Protein AF-A0A957BSJ3-F1 (afdb_monomer_lite)

Radius of gyration: 13.73 Å; chains: 1; bounding box: 35×24×44 Å

pLDDT: mean 89.74, std 10.89, range [47.06, 97.31]

Secondary structure (DSSP, 8-state):
--S-EEEETTEEEEEETTEEEEEEEETTTTEEEEEEEE--TTS-EEPPPEEEEHHHHHHH-S-TTS---HHHHHHHHHHHHHHHHHHTT-

Structure (mmCIF, N/CA/C/O backbone):
data_AF-A0A957BSJ3-F1
#
_entry.id   AF-A0A957BSJ3-F1
#
loop_
_atom_site.group_PDB
_atom_site.id
_atom_site.type_symbol
_atom_site.label_atom_id
_atom_site.label_alt_id
_atom_site.label_comp_id
_atom_site.label_asym_id
_atom_site.label_entity_id
_atom_site.label_seq_id
_atom_site.pdbx_PDB_ins_code
_atom_site.Cartn_x
_atom_site.Cartn_y
_atom_site.Cartn_z
_atom_site.occupancy
_atom_site.B_iso_or_equiv
_atom_site.auth_seq_id
_atom_site.auth_comp_id
_atom_site.auth_asym_id
_atom_site.auth_atom_id
_atom_site.pdbx_PDB_model_num
ATOM 1 N N . MET A 1 1 ? 18.965 3.802 5.595 1.00 47.66 1 MET A N 1
ATOM 2 C CA . MET A 1 1 ? 18.107 4.726 4.818 1.00 47.66 1 MET A CA 1
ATOM 3 C C . MET A 1 1 ? 16.694 4.177 4.887 1.00 47.66 1 MET A C 1
ATOM 5 O O . MET A 1 1 ? 16.572 2.972 5.036 1.00 47.66 1 MET A O 1
ATOM 9 N N . ALA A 1 2 ? 15.656 5.015 4.903 1.00 60.34 2 ALA A N 1
ATOM 10 C CA . ALA A 1 2 ? 14.290 4.497 4.917 1.00 60.34 2 ALA A CA 1
ATOM 11 C C . ALA A 1 2 ? 13.978 3.878 3.548 1.00 60.34 2 ALA A C 1
ATOM 13 O O . ALA A 1 2 ? 14.205 4.528 2.532 1.00 60.34 2 ALA A O 1
ATOM 14 N N . ASP A 1 3 ? 13.449 2.654 3.530 1.00 86.12 3 ASP A N 1
ATOM 15 C CA . ASP A 1 3 ? 13.112 1.926 2.295 1.00 86.12 3 ASP A CA 1
ATOM 16 C C . ASP A 1 3 ? 11.887 2.511 1.569 1.00 86.12 3 ASP A C 1
ATOM 18 O O . ASP A 1 3 ? 11.430 1.965 0.572 1.00 86.12 3 ASP A O 1
ATOM 22 N N . TYR A 1 4 ? 11.329 3.611 2.080 1.00 94.69 4 TYR A N 1
ATOM 23 C CA . TYR A 1 4 ? 10.198 4.332 1.513 1.00 94.69 4 TYR A CA 1
ATOM 24 C C . TYR A 1 4 ? 10.251 5.820 1.886 1.00 94.69 4 TYR A C 1
ATOM 26 O O . TYR A 1 4 ? 10.864 6.216 2.882 1.00 94.69 4 TYR A O 1
ATOM 34 N N . GLN A 1 5 ? 9.540 6.642 1.121 1.00 95.44 5 GLN A N 1
ATOM 35 C CA . GLN A 1 5 ? 9.369 8.073 1.341 1.00 95.44 5 GLN A CA 1
ATOM 36 C C . GLN A 1 5 ? 7.880 8.421 1.395 1.00 95.44 5 GLN A C 1
ATOM 38 O O . GLN A 1 5 ? 7.074 7.872 0.654 1.00 95.44 5 GLN A O 1
ATOM 43 N N . ARG A 1 6 ? 7.491 9.361 2.261 1.00 95.62 6 ARG A N 1
ATOM 44 C CA . ARG A 1 6 ? 6.145 9.950 2.234 1.00 95.62 6 ARG A CA 1
ATOM 45 C C . ARG A 1 6 ? 6.139 11.127 1.259 1.00 95.62 6 ARG A C 1
ATOM 47 O O . ARG A 1 6 ? 6.847 12.103 1.493 1.00 95.62 6 ARG A O 1
ATOM 54 N N . THR A 1 7 ? 5.365 11.038 0.184 1.00 95.31 7 THR A N 1
ATOM 55 C CA . THR A 1 7 ? 5.270 12.077 -0.862 1.00 95.31 7 THR A CA 1
ATOM 56 C C . THR A 1 7 ? 4.095 13.021 -0.647 1.00 95.31 7 THR A C 1
ATOM 58 O O . THR A 1 7 ? 4.150 14.174 -1.067 1.00 95.31 7 THR A O 1
ATOM 61 N N . ALA A 1 8 ? 3.055 12.572 0.059 1.00 94.31 8 ALA A N 1
ATOM 62 C CA . ALA A 1 8 ? 1.910 13.393 0.444 1.00 94.31 8 ALA A CA 1
ATOM 63 C C . ALA A 1 8 ? 1.354 12.957 1.815 1.00 94.31 8 ALA A C 1
ATOM 65 O O . ALA A 1 8 ? 1.695 11.879 2.312 1.00 94.31 8 ALA A O 1
ATOM 66 N N . PRO A 1 9 ? 0.451 13.733 2.449 1.00 93.12 9 PRO A N 1
ATOM 67 C CA . PRO A 1 9 ? -0.145 13.352 3.730 1.00 93.12 9 PRO A CA 1
ATOM 68 C C . PRO A 1 9 ? -0.800 11.963 3.739 1.00 93.12 9 PRO A C 1
ATOM 70 O O . PRO A 1 9 ? -0.862 11.330 4.786 1.00 93.12 9 PRO A O 1
ATOM 73 N N . SER A 1 10 ? -1.251 11.449 2.602 1.00 95.00 10 SER A N 1
ATOM 74 C CA . SER A 1 10 ? -1.823 10.107 2.504 1.00 95.00 10 SER A CA 1
ATOM 75 C C . SER A 1 10 ? -1.127 9.231 1.469 1.00 95.00 10 SER A C 1
ATOM 77 O O . SER A 1 10 ? -1.723 8.256 1.026 1.00 95.00 10 SER A O 1
ATOM 79 N N . GLU A 1 11 ? 0.104 9.556 1.071 1.00 97.31 11 GLU A N 1
ATOM 80 C CA . GLU A 1 11 ? 0.828 8.802 0.048 1.00 97.31 11 GLU A CA 1
ATOM 81 C C . GLU A 1 11 ? 2.270 8.514 0.442 1.00 97.31 11 GLU A C 1
ATOM 83 O O . GLU A 1 11 ? 2.992 9.386 0.937 1.00 97.31 11 GLU A O 1
ATOM 88 N N . TRP A 1 12 ? 2.677 7.280 0.160 1.00 97.00 12 TRP A N 1
ATOM 89 C CA . TRP A 1 12 ? 4.034 6.797 0.333 1.00 97.00 12 TRP A CA 1
ATOM 90 C C . TRP A 1 12 ? 4.510 6.107 -0.934 1.00 97.00 12 TRP A C 1
ATOM 92 O O . TRP A 1 12 ? 3.724 5.459 -1.627 1.00 97.00 12 TRP A O 1
ATOM 102 N N . THR A 1 13 ? 5.802 6.230 -1.204 1.00 95.75 13 THR A N 1
ATOM 103 C CA . THR A 1 13 ? 6.466 5.672 -2.375 1.00 95.75 13 THR A CA 1
ATOM 104 C C . THR A 1 13 ? 7.704 4.896 -1.977 1.00 95.75 13 THR A C 1
ATOM 106 O O . THR A 1 13 ? 8.361 5.205 -0.982 1.00 95.75 13 THR A O 1
ATOM 109 N N . TRP A 1 14 ? 8.025 3.869 -2.751 1.00 94.50 14 TRP A N 1
ATOM 110 C CA . TRP A 1 14 ? 9.275 3.131 -2.626 1.00 94.50 14 TRP A CA 1
ATOM 111 C C . TRP A 1 14 ? 9.704 2.596 -3.986 1.00 94.50 14 TRP A C 1
ATOM 113 O O . TRP A 1 14 ? 8.922 2.570 -4.938 1.00 94.50 14 TRP A O 1
ATOM 123 N N . HIS A 1 15 ? 10.963 2.181 -4.074 1.00 92.31 15 HIS A N 1
ATOM 124 C CA . HIS A 1 15 ? 11.521 1.579 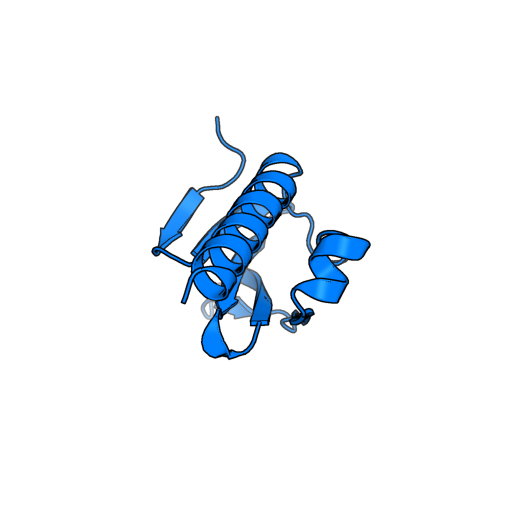-5.274 1.00 92.31 15 HIS A CA 1
ATOM 125 C C . HIS A 1 15 ? 11.971 0.154 -4.961 1.00 92.31 15 HIS A C 1
ATOM 127 O O . HIS A 1 15 ? 12.682 -0.070 -3.982 1.00 92.31 15 HIS A O 1
ATOM 133 N N . SER A 1 16 ? 11.550 -0.813 -5.770 1.00 89.19 16 SER A N 1
ATOM 134 C CA . SER A 1 16 ? 11.895 -2.223 -5.582 1.00 89.19 16 SER A CA 1
ATOM 135 C C . SER A 1 16 ? 11.870 -2.957 -6.917 1.00 89.19 16 SER A C 1
ATOM 137 O O . SER A 1 16 ? 11.006 -2.709 -7.752 1.00 89.19 16 SER A O 1
ATOM 139 N N . GLY A 1 17 ? 12.840 -3.843 -7.153 1.00 86.44 17 GLY A N 1
ATOM 140 C CA . GLY A 1 17 ? 12.875 -4.667 -8.368 1.00 86.44 17 GLY A CA 1
ATOM 141 C C . GLY A 1 17 ? 12.857 -3.875 -9.685 1.00 86.44 17 GLY A C 1
ATOM 142 O O . GLY A 1 17 ? 12.281 -4.346 -10.662 1.00 86.44 17 GLY A O 1
ATOM 143 N N . GLY A 1 18 ? 13.436 -2.667 -9.711 1.00 88.38 18 GLY A N 1
ATOM 144 C CA . GLY A 1 18 ? 13.433 -1.787 -10.886 1.00 88.38 18 GLY A CA 1
ATOM 145 C C . GLY A 1 18 ? 12.102 -1.071 -11.143 1.00 88.38 18 GLY A C 1
ATOM 146 O O . GLY A 1 18 ? 11.935 -0.462 -12.198 1.00 88.38 18 GLY A O 1
ATOM 147 N N . ARG A 1 19 ? 11.154 -1.135 -10.203 1.00 91.31 19 ARG A N 1
ATOM 148 C CA . ARG A 1 19 ? 9.834 -0.508 -10.300 1.00 91.31 19 ARG A CA 1
ATOM 149 C C . ARG A 1 19 ? 9.654 0.556 -9.236 1.00 91.31 19 ARG A C 1
ATOM 151 O O . ARG A 1 19 ? 10.167 0.448 -8.121 1.00 91.31 19 ARG A O 1
ATOM 158 N N . ASN A 1 20 ? 8.886 1.573 -9.590 1.00 93.56 20 ASN A N 1
ATOM 159 C CA . ASN A 1 20 ? 8.352 2.525 -8.637 1.00 93.56 20 ASN A CA 1
ATOM 160 C C . ASN A 1 20 ? 7.021 2.000 -8.123 1.00 93.56 20 ASN A C 1
ATOM 162 O O . ASN A 1 20 ? 6.204 1.509 -8.899 1.00 93.56 20 ASN A O 1
ATOM 166 N N . HIS A 1 21 ? 6.812 2.134 -6.824 1.00 94.62 21 HIS A N 1
ATOM 167 C CA . HIS A 1 21 ? 5.583 1.741 -6.168 1.00 94.62 21 HIS A CA 1
ATOM 168 C C . HIS A 1 21 ? 5.019 2.912 -5.374 1.00 94.62 21 HIS A C 1
ATOM 170 O O . HIS A 1 21 ? 5.767 3.712 -4.800 1.00 94.62 21 HIS A O 1
ATOM 176 N N . THR A 1 22 ? 3.696 2.985 -5.305 1.00 95.75 22 THR A N 1
ATOM 177 C CA . THR A 1 22 ? 2.957 3.881 -4.423 1.00 95.75 22 THR A CA 1
ATOM 178 C C . THR A 1 22 ? 1.912 3.118 -3.640 1.00 95.75 22 THR A C 1
ATOM 180 O O . THR A 1 22 ? 1.316 2.144 -4.095 1.00 95.75 22 THR A O 1
ATOM 183 N N . VAL A 1 23 ? 1.633 3.639 -2.453 1.00 96.75 23 VAL A N 1
ATOM 184 C CA . VAL A 1 23 ? 0.406 3.345 -1.732 1.00 96.75 23 VAL A CA 1
ATOM 185 C C . VAL A 1 23 ? -0.232 4.652 -1.307 1.00 96.75 23 VAL A C 1
ATOM 187 O O . VAL A 1 23 ? 0.406 5.497 -0.671 1.00 96.75 23 VAL A O 1
ATOM 190 N N . ARG A 1 24 ? -1.505 4.819 -1.663 1.00 96.75 24 ARG A N 1
ATOM 191 C CA . ARG A 1 24 ? -2.310 5.975 -1.277 1.00 96.75 24 ARG A CA 1
ATOM 192 C C . ARG A 1 24 ? -3.481 5.550 -0.406 1.00 96.75 24 ARG A C 1
ATOM 194 O O . ARG A 1 24 ? -4.225 4.628 -0.730 1.00 96.75 24 ARG A O 1
ATOM 201 N N . LEU A 1 25 ? -3.649 6.256 0.700 1.00 96.00 25 LEU A N 1
ATOM 202 C CA . LEU A 1 25 ? -4.675 6.035 1.703 1.00 96.00 25 LEU A CA 1
ATOM 203 C C . LEU A 1 25 ? -5.874 6.965 1.460 1.00 96.00 25 LEU A C 1
ATOM 205 O O . LEU A 1 25 ? -5.725 8.179 1.307 1.00 96.00 25 LEU A O 1
ATOM 209 N N . PHE A 1 26 ? -7.076 6.394 1.472 1.00 94.75 26 PHE A N 1
ATOM 210 C CA . PHE A 1 26 ? -8.348 7.085 1.274 1.00 94.75 26 PHE A CA 1
ATOM 211 C C . PHE A 1 26 ? -9.269 6.836 2.469 1.00 94.75 26 PHE A C 1
ATOM 213 O O . PHE A 1 26 ? -9.996 5.841 2.529 1.00 94.75 26 PHE A O 1
ATOM 220 N N . ALA A 1 27 ? -9.246 7.767 3.427 1.00 90.88 27 ALA A N 1
ATOM 221 C CA . ALA A 1 27 ? -9.982 7.645 4.686 1.00 90.88 27 ALA A CA 1
ATOM 222 C C . ALA A 1 27 ? -11.504 7.624 4.504 1.00 90.88 27 ALA A C 1
ATOM 224 O O . ALA A 1 27 ? -12.174 6.831 5.159 1.00 90.88 27 ALA A O 1
ATOM 225 N N . SER A 1 28 ? -12.042 8.427 3.581 1.00 90.44 28 SER A N 1
ATOM 226 C CA . SER A 1 28 ? -13.487 8.508 3.322 1.00 90.44 28 SER A CA 1
ATOM 227 C C . SER A 1 28 ? -14.089 7.178 2.868 1.00 90.44 28 SER A C 1
ATOM 229 O O . SER A 1 28 ? -15.214 6.856 3.232 1.00 90.44 28 SER A O 1
ATOM 231 N N . THR A 1 29 ? -13.332 6.388 2.106 1.00 93.56 29 THR A N 1
ATOM 232 C CA . THR A 1 29 ? -13.770 5.088 1.579 1.00 93.56 29 THR A CA 1
ATOM 233 C C . THR A 1 29 ? -13.145 3.901 2.308 1.00 93.56 29 THR A C 1
ATOM 235 O O 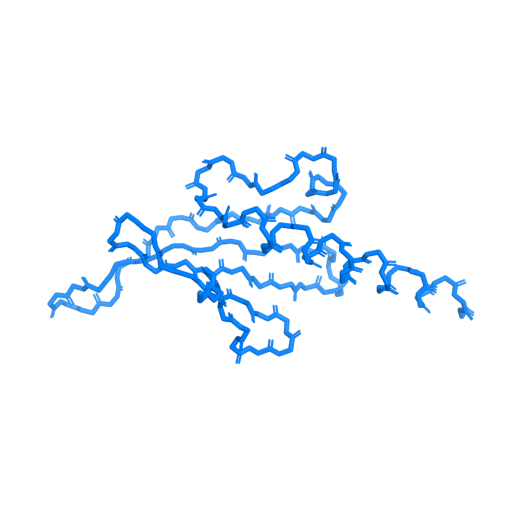. THR A 1 29 ? -13.414 2.760 1.938 1.00 93.56 29 THR A O 1
ATOM 238 N N . ARG A 1 30 ? -12.289 4.144 3.311 1.00 95.44 30 ARG A N 1
ATOM 239 C CA . ARG A 1 30 ? -11.489 3.123 4.013 1.00 95.44 30 ARG A CA 1
ATOM 240 C C . ARG A 1 30 ? -10.708 2.211 3.054 1.00 95.44 30 ARG A C 1
ATOM 242 O O . ARG A 1 30 ? -10.736 0.983 3.180 1.00 95.44 30 ARG A O 1
ATOM 249 N N . ARG A 1 31 ? -10.044 2.806 2.056 1.00 96.75 31 ARG A N 1
ATOM 250 C CA . ARG A 1 31 ? -9.282 2.075 1.028 1.00 96.75 31 ARG A CA 1
ATOM 251 C C . ARG A 1 31 ? -7.817 2.489 0.989 1.00 96.75 31 ARG A C 1
ATOM 253 O O . ARG A 1 31 ? -7.488 3.654 1.182 1.00 96.75 31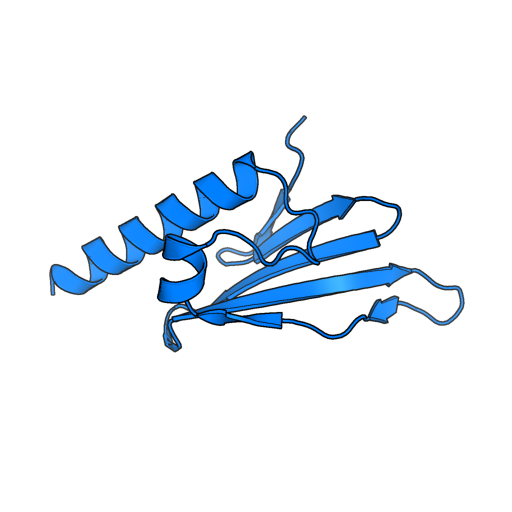 ARG A O 1
ATOM 260 N N . LEU A 1 32 ? -6.964 1.525 0.683 1.00 96.94 32 LEU A N 1
ATOM 261 C CA . LEU A 1 32 ? -5.598 1.708 0.217 1.00 96.94 32 LEU A CA 1
ATOM 262 C C . LEU A 1 32 ? -5.586 1.374 -1.272 1.00 96.94 32 LEU A C 1
ATOM 264 O O . LEU A 1 32 ? -6.131 0.342 -1.667 1.00 96.94 32 LEU A O 1
ATOM 268 N N . ILE A 1 33 ? -4.996 2.243 -2.080 1.00 96.31 33 ILE A N 1
ATOM 269 C CA . ILE A 1 33 ? -4.723 1.963 -3.486 1.00 96.31 33 ILE A CA 1
ATOM 270 C C . ILE A 1 33 ? -3.227 1.748 -3.621 1.00 96.31 33 ILE A C 1
ATOM 272 O O . ILE A 1 33 ? -2.451 2.642 -3.284 1.00 96.31 33 ILE A O 1
ATOM 276 N N . TRP A 1 34 ? -2.859 0.561 -4.078 1.00 96.19 34 TRP A N 1
ATOM 277 C CA . TRP A 1 34 ? -1.493 0.168 -4.372 1.00 96.19 34 TRP A CA 1
ATOM 278 C C . TRP A 1 34 ? -1.273 0.258 -5.874 1.00 96.19 34 TRP A C 1
ATOM 280 O O . TRP A 1 34 ? -2.114 -0.230 -6.631 1.00 96.19 34 TRP A O 1
ATOM 290 N N . SER A 1 35 ? -0.175 0.875 -6.289 1.00 94.75 35 SER A N 1
ATOM 291 C CA . SER A 1 35 ? 0.171 0.993 -7.701 1.00 94.75 35 SER A CA 1
ATOM 292 C C . SER A 1 35 ? 1.656 0.755 -7.908 1.00 94.75 35 SER A C 1
ATOM 294 O O . SER A 1 35 ? 2.477 1.189 -7.100 1.00 94.75 35 SER A O 1
ATOM 296 N N . ALA A 1 36 ? 1.993 0.167 -9.049 1.00 94.00 36 ALA A N 1
ATOM 297 C CA . ALA A 1 36 ? 3.359 0.012 -9.515 1.00 94.00 36 ALA A CA 1
ATOM 298 C C . ALA A 1 36 ? 3.494 0.536 -10.949 1.00 94.00 36 ALA A C 1
ATOM 300 O O . ALA A 1 36 ? 2.544 0.508 -11.736 1.00 94.00 36 ALA A O 1
ATOM 301 N N . TRP A 1 37 ? 4.664 1.073 -11.280 1.00 94.00 37 TRP A N 1
ATOM 302 C CA . TRP A 1 37 ? 4.990 1.487 -12.639 1.00 94.00 37 TRP A CA 1
ATOM 303 C C . TRP A 1 37 ? 6.492 1.440 -12.894 1.00 94.00 37 TRP A C 1
ATOM 305 O O . TRP A 1 37 ? 7.323 1.501 -11.984 1.00 94.00 37 TRP A O 1
ATOM 315 N N . VAL A 1 38 ? 6.839 1.361 -14.172 1.00 94.75 38 VAL A N 1
ATOM 316 C CA . VAL A 1 38 ? 8.213 1.495 -14.660 1.00 94.75 38 VAL A CA 1
ATOM 317 C C . VAL A 1 38 ? 8.322 2.722 -15.545 1.00 94.75 38 VAL A C 1
ATOM 319 O O . VAL A 1 38 ? 7.383 3.053 -16.271 1.00 94.75 38 VAL A O 1
ATOM 322 N N . GLU A 1 39 ? 9.474 3.380 -15.500 1.00 93.50 39 GLU A N 1
ATOM 323 C CA . GLU A 1 39 ? 9.803 4.399 -16.491 1.00 93.50 39 GLU A CA 1
ATOM 324 C C . GLU A 1 39 ? 10.177 3.708 -17.809 1.00 93.50 39 GLU A C 1
ATOM 326 O O . GLU A 1 39 ? 10.876 2.691 -17.803 1.00 93.50 39 GLU A O 1
ATOM 331 N N . SER A 1 40 ? 9.695 4.230 -18.933 1.00 91.94 40 SER A N 1
ATOM 332 C CA . SER A 1 40 ? 10.056 3.753 -20.270 1.00 91.94 40 SER A CA 1
ATOM 333 C C . SER A 1 40 ? 10.317 4.937 -21.195 1.00 91.94 40 SER A C 1
ATOM 335 O O . SER A 1 40 ? 9.910 6.056 -20.894 1.00 91.94 40 SER A O 1
ATOM 337 N N . ASP A 1 41 ? 10.933 4.695 -22.351 1.00 92.75 41 ASP A N 1
ATOM 338 C CA . ASP A 1 41 ? 11.216 5.753 -23.334 1.00 92.75 41 ASP A CA 1
ATOM 339 C C . ASP A 1 41 ? 9.944 6.451 -23.859 1.00 92.75 41 ASP A C 1
ATOM 341 O O . ASP A 1 41 ? 10.004 7.568 -24.367 1.00 92.75 41 ASP A O 1
ATOM 345 N N . ALA A 1 42 ? 8.779 5.809 -23.720 1.00 93.25 42 ALA A N 1
ATOM 346 C CA . ALA A 1 42 ? 7.470 6.363 -24.068 1.00 93.25 42 ALA A CA 1
ATOM 347 C C . ALA A 1 42 ? 6.731 6.995 -22.866 1.00 93.25 42 ALA A C 1
ATOM 349 O O . ALA A 1 42 ? 5.557 7.349 -22.985 1.00 93.25 42 ALA A O 1
ATOM 350 N N . GLY A 1 43 ? 7.395 7.125 -21.714 1.00 92.06 43 GLY A N 1
ATOM 351 C CA . GLY A 1 43 ? 6.826 7.580 -20.445 1.00 92.06 43 GLY A CA 1
ATOM 352 C C . GLY A 1 43 ? 6.477 6.436 -19.480 1.00 92.06 43 GLY A C 1
ATOM 353 O O . GLY A 1 43 ? 6.825 5.274 -19.724 1.00 92.06 43 GLY A O 1
ATOM 354 N N . PRO A 1 44 ? 5.792 6.735 -18.361 1.00 93.19 44 PRO A N 1
ATOM 355 C CA . PRO A 1 44 ? 5.510 5.754 -17.322 1.00 93.19 44 PRO A CA 1
ATOM 356 C C . PRO A 1 44 ? 4.493 4.710 -17.791 1.00 93.19 44 PRO A C 1
ATOM 358 O O . PRO A 1 44 ? 3.391 5.037 -18.238 1.00 93.19 44 PRO A O 1
ATOM 361 N N . ARG A 1 45 ? 4.844 3.432 -17.627 1.00 94.88 45 ARG A N 1
ATOM 362 C CA . ARG A 1 45 ? 3.943 2.300 -17.860 1.00 94.88 45 ARG A CA 1
ATOM 363 C C . ARG A 1 45 ? 3.491 1.726 -16.525 1.00 94.88 45 ARG A C 1
ATOM 365 O O . ARG A 1 45 ? 4.308 1.177 -15.786 1.00 94.88 45 ARG A O 1
ATOM 372 N N . PHE A 1 46 ? 2.197 1.843 -16.257 1.00 91.88 46 PHE A N 1
ATOM 373 C CA . PHE A 1 46 ? 1.565 1.381 -15.025 1.00 91.88 46 PHE A CA 1
ATOM 374 C C . PHE A 1 46 ? 1.163 -0.091 -15.112 1.00 91.88 46 PHE A C 1
ATOM 376 O O . PHE A 1 46 ? 0.720 -0.557 -16.163 1.00 91.88 46 PHE A O 1
ATOM 383 N N . ASP A 1 47 ? 1.312 -0.794 -13.995 1.00 91.19 47 ASP A N 1
ATOM 384 C CA . ASP A 1 47 ? 0.676 -2.087 -13.766 1.00 91.19 47 ASP A CA 1
ATOM 385 C C . ASP A 1 47 ? -0.766 -1.894 -13.264 1.00 91.19 47 ASP A C 1
ATOM 387 O O . ASP A 1 47 ? -1.187 -0.782 -12.921 1.00 91.19 47 ASP A O 1
ATOM 391 N N . ASP A 1 48 ? -1.519 -2.991 -13.188 1.00 89.50 48 ASP A N 1
ATOM 392 C CA . ASP A 1 48 ? -2.849 -2.984 -12.586 1.00 89.50 48 ASP A CA 1
ATOM 393 C C . ASP A 1 48 ? -2.760 -2.651 -11.092 1.00 89.50 48 ASP A C 1
ATOM 395 O O . ASP A 1 48 ? -2.137 -3.366 -10.306 1.00 89.50 48 ASP A O 1
ATOM 399 N N . GLY A 1 49 ? -3.412 -1.560 -10.692 1.00 90.75 49 GLY A N 1
ATOM 400 C CA . GLY A 1 49 ? -3.472 -1.158 -9.292 1.00 90.75 49 GLY A CA 1
ATOM 401 C C . GLY A 1 49 ? -4.412 -2.040 -8.467 1.00 90.75 49 GLY A C 1
ATOM 402 O O . GLY A 1 49 ? -5.463 -2.480 -8.939 1.00 90.75 49 GLY A O 1
ATOM 403 N N . ILE A 1 50 ? -4.083 -2.240 -7.190 1.00 94.81 50 ILE A N 1
ATOM 404 C CA . ILE A 1 50 ? -4.939 -2.959 -6.240 1.00 94.81 50 ILE A CA 1
ATOM 405 C C . ILE A 1 50 ? -5.656 -1.979 -5.324 1.00 94.81 50 ILE A C 1
ATOM 407 O O . ILE A 1 50 ? -5.036 -1.233 -4.569 1.00 94.81 50 ILE A O 1
ATOM 411 N N . ALA A 1 51 ? -6.983 -2.085 -5.281 1.00 96.00 51 ALA A N 1
ATOM 412 C CA . ALA A 1 51 ? -7.790 -1.474 -4.235 1.00 96.00 51 ALA A CA 1
ATOM 413 C C . ALA A 1 51 ? -8.003 -2.447 -3.064 1.00 96.00 51 ALA A C 1
ATOM 415 O O . ALA A 1 51 ? -8.754 -3.417 -3.162 1.00 96.00 51 ALA A O 1
ATOM 416 N N . GLN A 1 52 ? -7.401 -2.156 -1.913 1.00 96.44 52 GLN A N 1
ATOM 417 C CA . GLN A 1 52 ? -7.518 -2.955 -0.694 1.00 96.44 52 GLN A CA 1
ATOM 418 C C . GLN A 1 52 ? -8.323 -2.195 0.367 1.00 96.44 52 GLN A C 1
ATOM 420 O O . GLN A 1 52 ? -8.123 -1.005 0.585 1.00 96.44 52 GLN A O 1
ATOM 425 N N . SER A 1 53 ? -9.265 -2.851 1.045 1.00 97.06 53 SER A N 1
ATOM 426 C CA . SER A 1 53 ? -9.923 -2.259 2.223 1.00 97.06 53 SER A CA 1
ATOM 427 C C . SER A 1 53 ? -8.982 -2.210 3.421 1.00 97.06 53 SER A C 1
ATOM 429 O O . SER A 1 53 ? -8.170 -3.121 3.575 1.00 97.06 53 SER A O 1
ATOM 431 N N . TYR A 1 54 ? -9.164 -1.237 4.315 1.00 95.81 54 TYR A N 1
ATOM 432 C CA . TYR A 1 54 ? -8.428 -1.189 5.584 1.00 95.81 54 TYR A CA 1
ATOM 433 C C . TYR A 1 54 ? -8.543 -2.488 6.373 1.00 95.81 54 TYR A C 1
ATOM 435 O O . TYR A 1 54 ? -7.531 -2.984 6.844 1.00 95.81 54 TYR A O 1
ATOM 443 N N . ASP A 1 55 ? -9.735 -3.078 6.458 1.00 95.75 55 ASP A N 1
ATOM 444 C CA . ASP A 1 55 ? -9.944 -4.293 7.249 1.00 95.75 55 ASP A CA 1
ATOM 445 C C . ASP A 1 55 ? -9.126 -5.470 6.682 1.00 95.75 55 ASP A C 1
ATOM 447 O O . ASP A 1 55 ? -8.406 -6.145 7.415 1.00 95.75 55 ASP A O 1
ATOM 451 N N . ALA A 1 56 ? -9.137 -5.649 5.355 1.00 96.12 56 ALA A N 1
ATOM 452 C CA . ALA A 1 56 ? -8.289 -6.636 4.679 1.00 96.12 56 ALA A CA 1
ATOM 453 C C . ALA A 1 56 ? -6.786 -6.355 4.853 1.00 96.12 56 ALA A C 1
ATOM 455 O O . ALA A 1 56 ? -6.011 -7.295 5.006 1.00 96.12 56 ALA A O 1
ATOM 456 N N . PHE A 1 57 ? -6.368 -5.086 4.842 1.00 96.50 57 PHE A N 1
ATOM 457 C CA . PHE A 1 57 ? -4.974 -4.704 5.075 1.00 96.50 57 PHE A CA 1
ATOM 458 C C . PHE A 1 57 ? -4.533 -4.951 6.523 1.00 96.50 57 PHE A C 1
ATOM 460 O O . PHE A 1 57 ? -3.441 -5.455 6.769 1.00 96.50 57 PHE A O 1
ATOM 467 N N . LEU A 1 58 ? -5.380 -4.628 7.498 1.00 95.62 58 LEU A N 1
ATOM 468 C CA . LEU A 1 58 ? -5.098 -4.863 8.912 1.00 95.62 58 LEU A CA 1
ATOM 469 C C . LEU A 1 58 ? -5.007 -6.362 9.219 1.00 95.62 58 LEU A C 1
ATOM 471 O O . LEU A 1 58 ? -4.148 -6.759 10.002 1.00 95.62 58 LEU A O 1
ATOM 475 N N . ALA A 1 59 ? -5.837 -7.185 8.570 1.00 95.25 59 ALA A N 1
ATOM 476 C CA . ALA A 1 59 ? -5.806 -8.637 8.717 1.00 95.25 59 ALA A CA 1
ATOM 477 C C . ALA A 1 59 ? -4.603 -9.289 8.012 1.00 95.25 59 ALA A C 1
ATOM 479 O O . ALA A 1 59 ? -3.923 -10.121 8.606 1.00 95.25 59 ALA A O 1
ATOM 480 N N . ASN A 1 60 ? -4.332 -8.909 6.758 1.00 93.44 60 ASN A N 1
ATOM 481 C CA . ASN A 1 60 ? -3.431 -9.664 5.877 1.00 93.44 60 ASN A CA 1
ATOM 482 C C . ASN A 1 60 ? -2.129 -8.927 5.513 1.00 93.44 60 ASN A C 1
ATOM 484 O O . ASN A 1 60 ? -1.226 -9.531 4.944 1.00 93.44 60 ASN A O 1
ATOM 488 N N . GLY A 1 61 ? -2.002 -7.639 5.838 1.00 93.19 61 GLY A N 1
ATOM 489 C CA . GLY A 1 61 ? -0.889 -6.792 5.402 1.00 93.19 61 GLY A CA 1
ATOM 490 C C . GLY A 1 61 ? -1.021 -6.315 3.952 1.00 93.19 61 GLY A C 1
ATOM 491 O O . GLY A 1 61 ? -2.115 -6.302 3.380 1.00 93.19 61 GLY A O 1
ATOM 492 N N . ALA A 1 62 ? 0.101 -5.877 3.373 1.00 92.31 62 ALA A N 1
ATOM 493 C CA . ALA A 1 62 ? 0.171 -5.469 1.970 1.00 92.31 62 ALA A CA 1
ATOM 494 C C . ALA A 1 62 ? -0.137 -6.650 1.027 1.00 92.31 62 ALA A C 1
ATOM 496 O O . ALA A 1 62 ? 0.153 -7.800 1.370 1.00 92.31 62 ALA A O 1
ATOM 497 N N . PRO A 1 63 ? -0.726 -6.398 -0.155 1.00 88.44 63 PRO A N 1
ATOM 498 C CA . PRO A 1 63 ? -0.945 -7.444 -1.146 1.00 88.44 63 PRO A CA 1
ATOM 499 C C . PRO A 1 63 ? 0.395 -8.043 -1.592 1.00 88.44 63 PRO A C 1
ATOM 501 O O . PRO A 1 63 ? 1.350 -7.316 -1.832 1.00 88.44 63 PRO A O 1
ATOM 504 N N . GLN A 1 64 ? 0.455 -9.369 -1.747 1.00 74.88 64 GLN A N 1
ATOM 505 C CA . GLN A 1 64 ? 1.702 -10.086 -2.060 1.00 74.88 64 GLN A CA 1
ATOM 506 C C . GLN A 1 64 ? 2.370 -9.662 -3.374 1.00 74.88 64 GLN A C 1
ATOM 508 O O . GLN A 1 64 ? 3.562 -9.893 -3.544 1.00 74.88 64 GLN A O 1
ATOM 513 N N . ILE A 1 65 ? 1.620 -9.068 -4.306 1.00 64.38 65 ILE A N 1
ATOM 514 C CA . ILE A 1 65 ? 2.185 -8.609 -5.579 1.00 64.38 65 ILE A CA 1
ATOM 515 C C . ILE A 1 65 ? 3.001 -7.318 -5.426 1.00 64.38 65 ILE A C 1
ATOM 517 O O . ILE A 1 65 ? 3.804 -6.989 -6.294 1.00 64.38 65 ILE A O 1
ATOM 521 N N . GLU A 1 66 ? 2.813 -6.599 -4.320 1.00 68.75 66 GLU A N 1
ATOM 522 C CA . GLU A 1 66 ? 3.495 -5.348 -4.028 1.00 68.75 66 GLU A CA 1
ATOM 523 C C . GLU A 1 66 ? 4.574 -5.640 -2.988 1.00 68.75 66 GLU A C 1
ATOM 525 O O . GLU A 1 66 ? 4.275 -5.920 -1.828 1.00 68.75 66 GLU A O 1
ATOM 530 N N . ASN A 1 67 ? 5.845 -5.586 -3.394 1.00 79.44 67 ASN A N 1
ATOM 531 C CA . ASN A 1 67 ? 7.004 -5.775 -2.513 1.00 79.44 67 ASN A CA 1
ATOM 532 C C . ASN A 1 67 ? 7.176 -4.577 -1.559 1.00 79.44 67 ASN A C 1
ATOM 534 O O . ASN A 1 67 ? 8.187 -3.873 -1.601 1.00 79.44 67 ASN A O 1
ATOM 538 N N . ALA A 1 68 ? 6.159 -4.294 -0.747 1.00 90.56 68 ALA A N 1
ATOM 539 C CA . ALA A 1 68 ? 6.127 -3.181 0.183 1.00 90.56 68 ALA A CA 1
ATOM 540 C C . ALA A 1 68 ? 7.104 -3.422 1.348 1.00 90.56 68 ALA A C 1
ATOM 542 O O . ALA A 1 68 ? 7.090 -4.506 1.942 1.00 90.56 68 ALA A O 1
ATOM 543 N N . PRO A 1 69 ? 7.921 -2.426 1.737 1.00 92.75 69 PRO A N 1
ATOM 544 C CA . PRO A 1 69 ? 8.811 -2.557 2.883 1.00 92.75 69 PRO A CA 1
ATOM 545 C C . PRO A 1 69 ? 8.033 -2.850 4.168 1.00 92.75 69 PRO A C 1
ATOM 547 O O . PRO A 1 69 ? 7.032 -2.191 4.454 1.00 92.75 69 PRO A O 1
ATOM 550 N N . ALA A 1 70 ? 8.517 -3.777 4.998 1.00 91.75 70 ALA A N 1
ATOM 551 C CA . ALA A 1 70 ? 7.845 -4.142 6.252 1.00 91.75 70 ALA A CA 1
ATOM 552 C C . ALA A 1 70 ? 7.600 -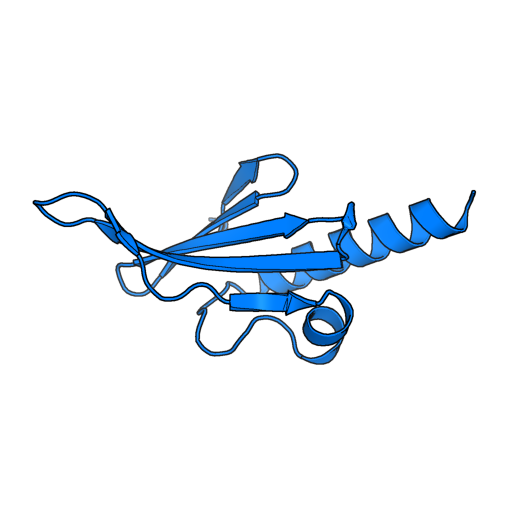2.922 7.162 1.00 91.75 70 ALA A C 1
ATOM 554 O O . ALA A 1 70 ? 6.506 -2.741 7.692 1.00 91.75 70 ALA A O 1
ATOM 555 N N . ALA A 1 71 ? 8.580 -2.015 7.246 1.00 93.06 71 ALA A N 1
ATOM 556 C CA . ALA A 1 71 ? 8.456 -0.773 8.005 1.00 93.06 71 ALA A CA 1
ATOM 557 C C . ALA A 1 71 ? 7.356 0.163 7.467 1.00 93.06 71 ALA A C 1
ATOM 559 O O . ALA A 1 71 ? 6.750 0.901 8.244 1.00 93.06 71 ALA A O 1
ATOM 560 N N . LEU A 1 72 ? 7.082 0.144 6.156 1.00 94.56 72 LEU A N 1
ATOM 561 C CA . LEU A 1 72 ? 5.958 0.879 5.572 1.00 94.56 72 LEU A CA 1
ATOM 562 C C . LEU A 1 72 ? 4.634 0.227 5.971 1.00 94.56 72 LEU A C 1
ATOM 564 O O . LEU A 1 72 ? 3.717 0.926 6.394 1.00 94.56 72 LEU A O 1
ATOM 568 N N . VAL A 1 73 ? 4.541 -1.102 5.887 1.00 94.75 73 VAL A N 1
ATOM 569 C CA . VAL A 1 73 ? 3.333 -1.846 6.276 1.00 94.75 73 VAL A CA 1
ATOM 570 C C . VAL A 1 73 ? 2.964 -1.560 7.732 1.00 94.75 73 VAL A C 1
ATOM 572 O O . VAL A 1 73 ? 1.818 -1.213 8.021 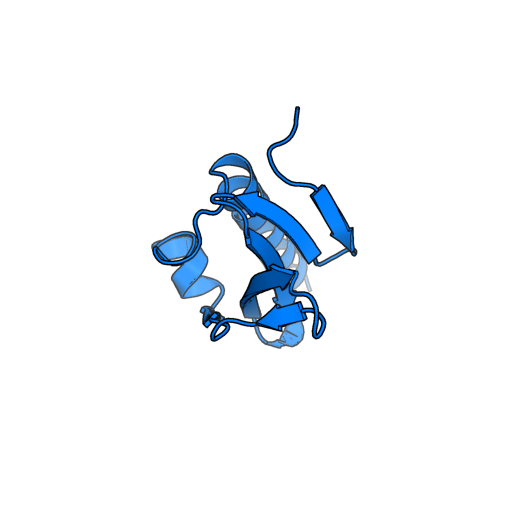1.00 94.75 73 VAL A O 1
ATOM 575 N N . ASP A 1 74 ? 3.932 -1.624 8.643 1.00 94.75 74 ASP A N 1
ATOM 576 C CA . ASP A 1 74 ? 3.688 -1.342 10.058 1.00 94.75 74 ASP A CA 1
ATOM 577 C C . ASP A 1 74 ? 3.332 0.125 10.310 1.00 94.75 74 ASP A C 1
ATOM 579 O O . ASP A 1 74 ? 2.420 0.415 11.089 1.00 94.75 74 ASP A O 1
ATOM 583 N N . HIS A 1 75 ? 3.969 1.059 9.602 1.00 95.00 75 HIS A N 1
ATOM 584 C CA . HIS A 1 75 ? 3.610 2.474 9.679 1.00 95.00 75 HIS A CA 1
ATOM 585 C C . HIS A 1 75 ? 2.162 2.715 9.224 1.00 95.00 75 HIS A C 1
ATOM 587 O O . HIS A 1 75 ? 1.392 3.361 9.938 1.00 95.00 75 HIS A O 1
ATOM 593 N N . LEU A 1 76 ? 1.745 2.152 8.088 1.00 95.56 76 LEU A N 1
ATOM 594 C CA . LEU A 1 76 ? 0.374 2.287 7.586 1.00 95.56 76 LEU A CA 1
ATOM 595 C C . LEU A 1 76 ? -0.658 1.715 8.563 1.00 95.56 76 LEU A C 1
ATOM 597 O O . LEU A 1 76 ? -1.713 2.323 8.755 1.00 95.56 76 LEU A O 1
ATOM 601 N N . ARG A 1 77 ? -0.351 0.593 9.231 1.00 96.25 77 ARG A N 1
ATOM 602 C CA . ARG A 1 77 ? -1.216 0.037 10.286 1.00 96.25 77 ARG A CA 1
ATOM 603 C C . ARG A 1 77 ? -1.439 1.053 11.403 1.00 96.25 77 ARG A C 1
ATOM 605 O O . ARG A 1 77 ? -2.582 1.281 11.789 1.00 96.25 77 ARG A O 1
ATOM 612 N N . GLN A 1 78 ? -0.378 1.703 11.883 1.00 95.12 78 GLN A N 1
ATOM 613 C CA . GLN A 1 78 ? -0.497 2.725 12.928 1.00 95.12 78 GLN A CA 1
ATOM 614 C C . GLN A 1 78 ? -1.333 3.923 12.469 1.00 95.12 78 GLN A C 1
ATOM 616 O O . GLN A 1 78 ? -2.209 4.370 13.207 1.00 95.12 78 GLN A O 1
ATOM 621 N N . VAL A 1 79 ? -1.123 4.402 11.239 1.00 94.06 79 VAL A N 1
ATOM 622 C CA . VAL A 1 79 ? -1.898 5.519 10.671 1.00 94.06 79 VAL A CA 1
ATOM 623 C C . VAL A 1 79 ? -3.392 5.191 10.626 1.00 94.06 79 VAL A C 1
ATOM 625 O O . VAL A 1 79 ? -4.216 6.004 11.045 1.00 94.06 79 VAL A O 1
ATOM 628 N N . ILE A 1 80 ? -3.752 3.993 10.159 1.00 94.56 80 ILE A N 1
ATOM 629 C CA . ILE A 1 80 ? -5.151 3.556 10.065 1.00 94.56 80 ILE A CA 1
ATOM 630 C C . ILE A 1 80 ? -5.781 3.432 11.456 1.00 94.56 80 ILE A C 1
ATOM 632 O O . ILE A 1 80 ? -6.871 3.956 11.687 1.00 94.56 80 ILE A O 1
ATOM 636 N N . LEU A 1 81 ? -5.087 2.797 12.405 1.00 93.06 81 LEU A N 1
ATOM 637 C CA . LEU A 1 81 ? -5.590 2.624 13.771 1.00 93.06 81 LEU A CA 1
ATOM 638 C C . LEU A 1 81 ? -5.795 3.968 14.488 1.00 93.06 81 LEU A C 1
ATOM 640 O O . LEU A 1 81 ? -6.788 4.150 15.193 1.00 93.06 81 LEU A O 1
ATOM 644 N N . GLN A 1 82 ? -4.894 4.933 14.282 1.00 90.12 82 GLN A N 1
ATOM 645 C CA . GLN A 1 82 ? -5.024 6.283 14.837 1.00 90.12 82 GLN A CA 1
ATOM 646 C C . GLN A 1 82 ? -6.202 7.053 14.228 1.00 90.12 82 GLN A C 1
ATOM 648 O O . GL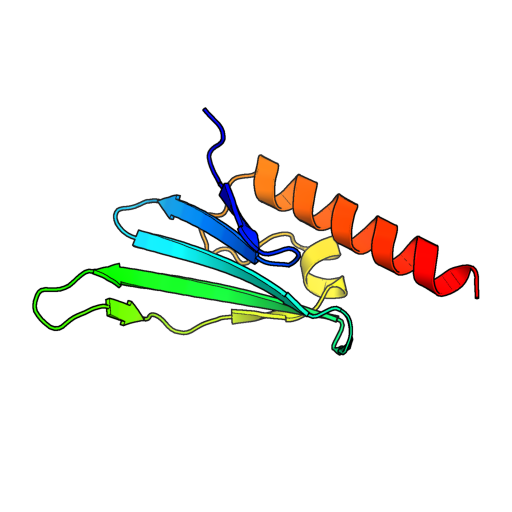N A 1 82 ? -6.919 7.754 14.952 1.00 90.12 82 GLN A O 1
ATOM 653 N N . ALA A 1 83 ? -6.430 6.911 12.919 1.00 84.31 83 ALA A N 1
ATOM 654 C CA . ALA A 1 83 ? -7.567 7.522 12.237 1.00 84.31 83 ALA A CA 1
ATOM 655 C C . ALA A 1 83 ? -8.902 6.976 12.773 1.00 84.31 83 ALA A C 1
ATOM 657 O O . ALA A 1 83 ? -9.799 7.756 13.099 1.00 84.31 83 ALA A O 1
ATOM 658 N N . ASP A 1 84 ? -9.003 5.657 12.964 1.00 82.56 84 ASP A N 1
ATOM 659 C CA . ASP A 1 84 ? -10.205 5.008 13.503 1.00 82.56 84 ASP A CA 1
ATOM 660 C C . ASP A 1 84 ? -10.459 5.379 14.973 1.00 82.56 84 ASP A C 1
ATOM 662 O O . ASP A 1 84 ? -11.598 5.646 15.367 1.00 82.56 84 ASP A O 1
ATOM 666 N N . ALA A 1 85 ? -9.403 5.467 15.788 1.00 81.38 85 ALA A N 1
ATOM 667 C CA . ALA A 1 85 ? -9.510 5.912 17.178 1.00 81.38 85 ALA A CA 1
ATOM 668 C C . ALA A 1 85 ? -9.965 7.377 17.292 1.00 81.38 85 ALA A C 1
ATOM 670 O O . ALA A 1 85 ? -10.740 7.718 18.186 1.00 81.38 85 ALA A O 1
ATOM 671 N N . SER A 1 86 ? -9.511 8.236 16.377 1.00 74.75 86 SER A N 1
ATOM 672 C CA . SER A 1 86 ? -9.907 9.649 16.325 1.00 74.75 86 SER A CA 1
ATOM 673 C C . SER A 1 86 ? -11.349 9.827 15.840 1.00 74.75 86 SER A C 1
ATOM 675 O O . SER A 1 86 ? -12.041 10.730 16.305 1.00 74.75 86 SER A O 1
ATOM 677 N N . GLY A 1 87 ? -11.821 8.948 14.949 1.00 64.31 87 GLY A N 1
ATOM 678 C CA . GLY A 1 87 ? -13.200 8.937 14.455 1.00 64.31 87 GLY A CA 1
ATOM 679 C C . GLY A 1 87 ? -14.229 8.451 15.482 1.00 64.31 87 GLY A C 1
ATOM 680 O O . GLY A 1 87 ? -15.338 8.965 15.502 1.00 64.31 87 GLY A O 1
ATOM 681 N N . ARG A 1 88 ? -13.863 7.517 16.373 1.00 59.16 88 ARG A N 1
ATOM 682 C CA . ARG A 1 88 ? -14.753 6.995 17.438 1.00 59.16 88 ARG A CA 1
ATOM 683 C C . ARG A 1 88 ? -14.945 7.928 18.641 1.00 59.16 88 ARG A C 1
ATOM 685 O O . ARG A 1 88 ? -15.763 7.629 19.502 1.00 59.16 88 ARG A O 1
ATOM 692 N N . ARG A 1 89 ? -14.164 9.007 18.750 1.00 56.38 89 ARG A N 1
ATOM 693 C CA . ARG A 1 89 ? -14.240 9.985 19.857 1.00 56.38 89 ARG A CA 1
ATOM 694 C C . ARG A 1 89 ? -15.168 11.175 19.562 1.00 56.38 89 ARG A C 1
ATOM 696 O O . ARG A 1 89 ? -15.157 12.136 20.327 1.00 56.38 89 ARG A O 1
ATOM 703 N N . ARG A 1 90 ? -15.918 11.132 18.461 1.00 47.06 90 ARG A N 1
ATOM 704 C CA . ARG A 1 90 ? -16.963 12.098 18.098 1.00 47.06 90 ARG A CA 1
ATOM 705 C C . ARG A 1 90 ? -18.322 11.423 18.153 1.00 47.06 90 ARG A C 1
ATOM 707 O O . ARG A 1 90 ? -19.278 12.138 18.507 1.00 47.06 90 ARG A O 1
#

Sequence (90 aa):
MADYQRTAPSEWTWHSGGRNHTVRLFASTRRLIWSAWVESDAGPRFDDGIAQSYDAFLANGAPQIENAPAALVDHLRQVILQADASGRRR

Foldseek 3Di:
DPQWDAPDPFKIWHDDPQKIKMWGADLVQQWIKIWIWHQDPVGIDTDDIDIDHNVRCLVPNDDPVDPDDPVVRVVVVVVSVVSVVVVVVD